Protein AF-A0A4S8NR71-F1 (afdb_monomer_lite)

Sequence (74 aa):
MSNAITVLDNGHPISFTFDATNAHHGGGSPGGVTHALKAMRAAFRLLSDTPLERREVTIVTAFPDPEDATRWKW

Foldseek 3Di:
DDQWAWADAVNHIDIDHLVVVCVVVVVPCSVVSVVVRVVCVVVVVVVDPDHYHQQVDWDADPDDDPVDRGTDRD

Organism: NCBI:txid1210932

Structure (mmCIF, N/CA/C/O backbone):
data_AF-A0A4S8NR71-F1
#
_entry.id   AF-A0A4S8NR71-F1
#
loop_
_atom_site.group_PDB
_atom_site.id
_atom_site.type_symbol
_atom_site.label_atom_id
_atom_site.label_alt_id
_atom_site.label_comp_id
_atom_site.label_asym_id
_atom_site.label_entity_id
_atom_site.label_seq_id
_atom_site.pdbx_PDB_ins_code
_atom_site.Cartn_x
_atom_site.Cartn_y
_atom_site.Cartn_z
_atom_site.occupancy
_atom_site.B_iso_or_equiv
_atom_site.auth_seq_id
_atom_site.auth_comp_id
_atom_site.auth_asym_id
_atom_site.auth_atom_id
_atom_site.pdbx_PDB_model_num
ATOM 1 N N . MET A 1 1 ? -10.997 14.323 -0.953 1.00 47.97 1 MET A N 1
ATOM 2 C CA . MET A 1 1 ? -10.575 12.902 -1.003 1.00 47.97 1 MET A CA 1
ATOM 3 C C . MET A 1 1 ? -9.055 12.872 -0.930 1.00 47.97 1 MET A C 1
ATOM 5 O O . MET A 1 1 ? -8.439 13.514 -1.766 1.00 47.97 1 MET A O 1
ATOM 9 N N . SER A 1 2 ? -8.445 12.225 0.067 1.00 60.09 2 SER A N 1
ATOM 10 C CA . SER A 1 2 ? -6.975 12.180 0.186 1.00 60.09 2 SER A CA 1
ATOM 11 C C . SER A 1 2 ? -6.350 11.465 -1.021 1.00 60.09 2 SER A C 1
ATOM 13 O O . SER A 1 2 ? -6.944 10.536 -1.558 1.00 60.09 2 SER A O 1
ATOM 15 N N . ASN A 1 3 ? -5.159 11.857 -1.467 1.00 79.56 3 ASN A N 1
ATOM 16 C CA . ASN A 1 3 ? -4.415 11.147 -2.524 1.00 79.56 3 ASN A CA 1
ATOM 17 C C . ASN A 1 3 ? -3.440 10.103 -1.954 1.00 79.56 3 ASN A C 1
ATOM 19 O O . ASN A 1 3 ? -2.556 9.630 -2.663 1.00 79.56 3 ASN A O 1
ATOM 23 N N . ALA A 1 4 ? -3.629 9.740 -0.683 1.00 90.12 4 ALA A N 1
ATOM 24 C CA . ALA A 1 4 ? -2.739 8.877 0.072 1.00 90.12 4 ALA A CA 1
ATOM 25 C C . ALA A 1 4 ? -3.470 7.670 0.672 1.00 90.12 4 ALA A C 1
ATOM 27 O O . ALA A 1 4 ? -4.678 7.728 0.931 1.00 90.12 4 ALA A O 1
ATOM 28 N N . ILE A 1 5 ? -2.713 6.601 0.906 1.00 93.44 5 ILE A N 1
ATOM 29 C CA . ILE A 1 5 ? -3.085 5.469 1.758 1.00 93.44 5 ILE A CA 1
ATOM 30 C C . ILE A 1 5 ? -2.264 5.579 3.028 1.00 93.44 5 ILE A C 1
ATOM 32 O O . ILE A 1 5 ? -1.042 5.655 2.934 1.00 93.44 5 ILE A O 1
ATOM 36 N N . THR A 1 6 ? -2.914 5.567 4.185 1.00 95.25 6 THR A N 1
ATOM 37 C CA . THR A 1 6 ? -2.224 5.512 5.474 1.00 95.25 6 THR A CA 1
ATOM 38 C C . THR A 1 6 ? -2.386 4.119 6.062 1.00 95.25 6 THR A C 1
ATOM 40 O O . THR A 1 6 ? -3.499 3.600 6.138 1.00 95.25 6 THR A O 1
ATOM 43 N N . VAL A 1 7 ? -1.266 3.531 6.457 1.00 96.12 7 VAL A N 1
ATOM 44 C CA . VAL A 1 7 ? -1.164 2.252 7.169 1.00 96.12 7 VAL A CA 1
ATOM 45 C C . VAL A 1 7 ? -0.246 2.441 8.369 1.00 96.12 7 VAL A C 1
ATOM 47 O O . VAL A 1 7 ? 0.388 3.488 8.507 1.00 96.12 7 VAL A O 1
ATOM 50 N N . LEU A 1 8 ? -0.172 1.441 9.229 1.00 98.00 8 LEU A N 1
ATOM 51 C CA . LEU A 1 8 ? 0.761 1.388 10.340 1.00 98.00 8 LEU A CA 1
ATOM 52 C C . LEU A 1 8 ? 1.957 0.500 9.973 1.00 98.00 8 LEU A C 1
ATOM 54 O O . LEU A 1 8 ? 1.823 -0.480 9.238 1.00 98.00 8 LEU A O 1
ATOM 58 N N . ASP A 1 9 ? 3.132 0.871 10.465 1.00 96.62 9 ASP A N 1
ATOM 59 C CA . ASP A 1 9 ? 4.310 0.012 10.539 1.00 96.62 9 ASP A CA 1
ATOM 60 C C . ASP A 1 9 ? 4.751 -0.046 12.000 1.00 96.62 9 ASP A C 1
ATOM 62 O O . ASP A 1 9 ? 5.312 0.924 12.516 1.00 96.62 9 ASP A O 1
ATOM 66 N N . ASN A 1 10 ? 4.450 -1.155 12.681 1.00 96.25 10 ASN A N 1
ATOM 67 C CA . ASN A 1 10 ? 4.697 -1.318 14.117 1.00 96.25 10 ASN A CA 1
ATOM 68 C C . ASN A 1 10 ? 4.064 -0.177 14.940 1.00 96.25 10 ASN A C 1
ATOM 70 O O . ASN A 1 10 ? 4.725 0.458 15.765 1.00 96.25 10 ASN A O 1
ATOM 74 N N . GLY A 1 11 ? 2.794 0.133 14.676 1.00 97.31 11 GLY A N 1
ATOM 75 C CA . GLY A 1 11 ? 2.054 1.210 15.330 1.00 97.31 11 GLY A CA 1
ATOM 76 C C . GLY A 1 11 ? 2.392 2.622 14.844 1.00 97.31 11 GLY A C 1
ATOM 77 O O . GLY A 1 11 ? 1.728 3.575 15.255 1.00 97.31 11 GLY A O 1
ATOM 78 N N . HIS A 1 12 ? 3.389 2.799 13.968 1.00 97.81 12 HIS A N 1
ATOM 79 C CA . HIS A 1 12 ? 3.741 4.113 13.433 1.00 97.81 12 HIS A CA 1
ATOM 80 C C . HIS A 1 12 ? 3.012 4.393 12.110 1.00 97.81 12 HIS A C 1
ATOM 82 O O . HIS A 1 12 ? 3.172 3.625 11.160 1.00 97.81 12 HIS A O 1
ATOM 88 N N . PRO A 1 13 ? 2.231 5.482 11.994 1.00 97.06 13 PRO A N 1
ATOM 89 C CA . PRO A 1 13 ? 1.516 5.782 10.764 1.00 97.06 13 PRO A CA 1
ATOM 90 C C . PRO A 1 13 ? 2.480 6.198 9.649 1.00 97.06 13 PRO A C 1
ATOM 92 O O . PRO A 1 13 ? 3.230 7.162 9.779 1.00 97.06 13 PRO A O 1
ATOM 95 N N . ILE A 1 14 ? 2.394 5.514 8.512 1.00 96.00 14 ILE A N 1
ATOM 96 C CA . ILE A 1 14 ? 3.106 5.852 7.280 1.00 96.00 14 ILE A CA 1
ATOM 97 C C . ILE A 1 14 ? 2.104 6.064 6.148 1.00 96.00 14 ILE A C 1
ATOM 99 O O . ILE A 1 14 ? 1.035 5.452 6.121 1.00 96.00 14 ILE A O 1
ATOM 103 N N . SER A 1 15 ? 2.427 6.959 5.213 1.00 95.25 15 SER A N 1
ATOM 104 C CA . SER A 1 15 ? 1.526 7.323 4.116 1.00 95.25 15 SER A CA 1
ATOM 105 C C . SER A 1 15 ? 2.170 7.138 2.749 1.00 95.25 15 SER A C 1
ATOM 107 O O . SER A 1 15 ? 3.280 7.602 2.507 1.00 95.25 15 SER A O 1
ATOM 109 N N . PHE A 1 16 ? 1.427 6.516 1.838 1.00 94.25 16 PHE A N 1
ATOM 110 C CA . PHE A 1 16 ? 1.826 6.264 0.456 1.00 94.25 16 PHE A CA 1
ATOM 111 C C . PHE A 1 16 ? 1.025 7.153 -0.489 1.00 94.25 16 PHE A C 1
ATOM 113 O O . PHE A 1 16 ? -0.205 7.084 -0.506 1.00 94.25 16 PHE A O 1
ATOM 120 N N . THR A 1 17 ? 1.712 7.977 -1.279 1.00 94.81 17 THR A N 1
ATOM 121 C CA . THR A 1 17 ? 1.123 8.803 -2.343 1.00 94.81 17 THR A CA 1
ATOM 122 C C . THR A 1 17 ? 1.531 8.271 -3.709 1.00 94.81 17 THR A C 1
ATOM 124 O O . THR A 1 17 ? 2.555 7.604 -3.836 1.00 94.81 17 THR A O 1
ATOM 127 N N . PHE A 1 18 ? 0.759 8.607 -4.747 1.00 94.44 18 PHE A N 1
ATOM 128 C CA . PHE A 1 18 ? 1.136 8.265 -6.120 1.00 94.44 18 PHE A CA 1
ATOM 129 C C . PHE A 1 18 ? 2.545 8.757 -6.463 1.00 94.44 18 PHE A C 1
ATOM 131 O O . PHE A 1 18 ? 3.352 7.958 -6.919 1.00 94.44 18 PHE A O 1
ATOM 138 N N . ASP A 1 19 ? 2.862 10.023 -6.185 1.00 94.44 19 ASP A N 1
ATOM 139 C CA . ASP A 1 19 ? 4.156 10.603 -6.555 1.00 94.44 19 ASP A CA 1
ATOM 140 C C . ASP A 1 19 ? 5.324 9.889 -5.865 1.00 94.44 19 ASP A C 1
ATOM 142 O O . ASP A 1 19 ? 6.291 9.512 -6.526 1.00 94.44 19 ASP A O 1
ATOM 146 N N . ALA A 1 20 ? 5.213 9.632 -4.555 1.00 94.44 20 ALA A N 1
ATOM 147 C CA . ALA A 1 20 ? 6.258 8.946 -3.798 1.00 94.44 20 ALA A CA 1
ATOM 148 C C . ALA A 1 20 ? 6.427 7.489 -4.252 1.00 94.44 20 ALA A C 1
ATOM 150 O O . ALA A 1 20 ? 7.548 7.031 -4.474 1.00 94.44 20 ALA A O 1
ATOM 151 N N . THR A 1 21 ? 5.322 6.761 -4.443 1.00 93.75 21 THR A N 1
ATOM 152 C CA . THR A 1 21 ? 5.368 5.370 -4.907 1.00 93.75 21 THR A CA 1
ATOM 153 C C . THR A 1 21 ? 5.871 5.274 -6.348 1.00 93.75 21 THR A C 1
ATOM 155 O O . THR A 1 21 ? 6.659 4.387 -6.658 1.00 93.75 21 THR A O 1
ATOM 158 N N . ASN A 1 22 ? 5.473 6.192 -7.231 1.00 94.62 22 ASN A N 1
ATOM 159 C CA . ASN A 1 22 ? 5.895 6.196 -8.631 1.00 94.62 22 ASN A CA 1
ATOM 160 C C . ASN A 1 22 ? 7.375 6.569 -8.785 1.00 94.62 22 ASN A C 1
ATOM 162 O O . ASN A 1 22 ? 8.070 5.967 -9.604 1.00 94.62 22 ASN A O 1
ATOM 166 N N . ALA A 1 23 ? 7.868 7.508 -7.969 1.00 94.44 23 ALA A N 1
ATOM 167 C CA . ALA A 1 23 ? 9.291 7.820 -7.887 1.00 94.44 23 ALA A CA 1
ATOM 168 C C . ALA A 1 23 ? 10.102 6.603 -7.414 1.00 94.44 23 ALA A C 1
ATOM 170 O O . ALA A 1 23 ? 11.105 6.265 -8.035 1.00 94.44 23 ALA A O 1
ATOM 171 N N . HIS A 1 24 ? 9.633 5.897 -6.377 1.00 93.31 24 HIS A N 1
ATOM 172 C CA . HIS A 1 24 ? 10.280 4.677 -5.885 1.00 93.31 24 HIS A CA 1
ATOM 173 C C . HIS A 1 24 ? 10.273 3.535 -6.918 1.00 93.31 24 HIS A C 1
ATOM 175 O O . HIS A 1 24 ? 11.280 2.860 -7.094 1.00 93.31 24 HIS A O 1
ATOM 181 N N . HIS A 1 25 ? 9.168 3.356 -7.648 1.00 91.06 25 HIS A N 1
ATOM 182 C CA . HIS A 1 25 ? 9.039 2.366 -8.725 1.00 91.06 25 HIS A CA 1
ATOM 183 C C . HIS A 1 25 ? 9.925 2.686 -9.953 1.00 91.06 25 HIS A C 1
ATOM 185 O O . HIS A 1 25 ? 10.078 1.857 -10.847 1.00 91.06 25 HIS A O 1
ATOM 191 N N . GLY A 1 26 ? 10.488 3.895 -10.055 1.00 92.38 26 GLY A N 1
ATOM 192 C CA . GLY A 1 26 ? 11.331 4.306 -11.185 1.00 92.38 26 GLY A CA 1
ATOM 193 C C . GLY A 1 26 ? 10.563 4.832 -12.404 1.00 92.38 26 GLY A C 1
ATOM 194 O O . GLY A 1 26 ? 11.144 4.996 -13.472 1.00 92.38 26 GLY A O 1
ATOM 195 N N . GLY A 1 27 ? 9.257 5.099 -12.279 1.00 90.38 27 GLY A N 1
ATOM 196 C CA . GLY A 1 27 ? 8.469 5.862 -13.260 1.00 90.38 27 GLY A CA 1
ATOM 197 C C . GLY A 1 27 ? 8.183 5.212 -14.624 1.00 90.38 27 GLY A C 1
ATOM 198 O O . GLY A 1 27 ? 7.371 5.748 -15.371 1.00 90.38 27 GLY A O 1
ATOM 199 N N . GLY A 1 28 ? 8.773 4.060 -14.961 1.00 90.50 28 GLY A N 1
ATOM 200 C CA . GLY A 1 28 ? 8.579 3.396 -16.263 1.00 90.50 28 GLY A CA 1
ATOM 201 C C . GLY A 1 28 ? 7.184 2.796 -16.497 1.00 90.50 28 GLY A C 1
ATOM 202 O O . GLY A 1 28 ? 6.869 2.3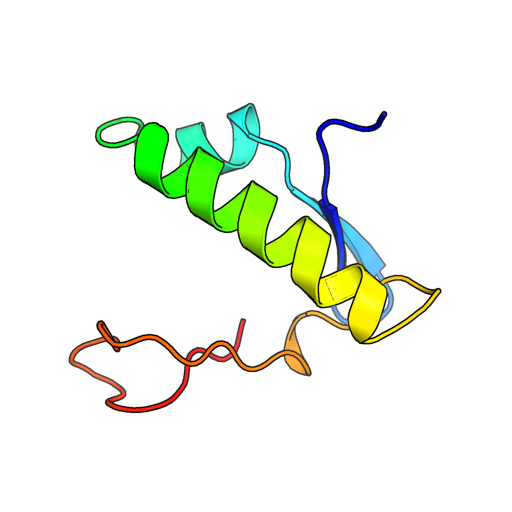73 -17.607 1.00 90.50 28 GLY A O 1
ATOM 203 N N . SER A 1 29 ? 6.331 2.721 -15.469 1.00 90.44 29 SER A N 1
ATOM 204 C CA . SER A 1 29 ? 4.979 2.138 -15.562 1.00 90.44 29 SER A CA 1
ATOM 205 C C . SER A 1 29 ? 3.993 2.754 -14.549 1.00 90.44 29 SER A C 1
ATOM 207 O O . SER A 1 29 ? 3.478 2.063 -13.667 1.00 90.44 29 SER A O 1
ATOM 209 N N . PRO A 1 30 ? 3.659 4.052 -14.671 1.00 93.19 30 PRO A N 1
ATOM 210 C CA . PRO A 1 30 ? 2.827 4.773 -13.696 1.00 93.19 30 PRO A CA 1
ATOM 211 C C . PRO A 1 30 ? 1.377 4.264 -13.617 1.00 93.19 30 PRO A C 1
ATOM 213 O O . PRO A 1 30 ? 0.705 4.418 -12.592 1.00 93.19 30 PRO A O 1
ATOM 216 N N . GLY A 1 31 ? 0.882 3.627 -14.684 1.00 93.75 31 GLY A N 1
ATOM 217 C CA . GLY A 1 31 ? -0.442 3.004 -14.702 1.00 93.75 31 GLY A CA 1
ATOM 218 C C . GLY A 1 31 ? -0.568 1.869 -13.682 1.00 93.75 31 GLY A C 1
ATOM 219 O O . GLY A 1 31 ? -1.571 1.801 -12.975 1.00 93.75 31 GLY A O 1
ATOM 220 N N . GLY A 1 32 ? 0.474 1.040 -13.539 1.00 91.69 32 GLY A N 1
ATOM 221 C CA . GLY A 1 32 ? 0.514 -0.046 -12.555 1.00 91.69 32 GLY A CA 1
ATOM 222 C C . GLY A 1 32 ? 0.483 0.479 -11.120 1.00 91.69 32 GLY A C 1
ATOM 223 O O . GLY A 1 32 ? -0.334 0.035 -10.315 1.00 91.69 32 GLY A O 1
ATOM 224 N N . VAL A 1 33 ? 1.285 1.510 -10.831 1.00 93.12 33 VAL A N 1
ATOM 225 C CA . VAL A 1 33 ? 1.302 2.189 -9.522 1.00 93.12 33 VAL A CA 1
ATOM 226 C C . VAL A 1 33 ? -0.071 2.772 -9.182 1.00 93.12 33 VAL A C 1
ATOM 228 O O . VAL A 1 33 ? -0.594 2.563 -8.086 1.00 93.12 33 VAL A O 1
ATOM 231 N N . THR A 1 34 ? -0.695 3.467 -10.137 1.00 93.94 34 THR A N 1
ATOM 232 C CA . THR A 1 34 ? -2.042 4.027 -9.957 1.00 93.94 34 THR A CA 1
ATOM 233 C C . THR A 1 34 ? -3.065 2.928 -9.675 1.00 93.94 34 THR A C 1
ATOM 235 O O . THR A 1 34 ? -3.892 3.073 -8.771 1.00 93.94 34 THR A O 1
ATOM 238 N N . HIS A 1 35 ? -3.007 1.826 -10.427 1.00 93.50 35 HIS A N 1
ATOM 239 C CA . HIS A 1 35 ? -3.925 0.703 -10.271 1.00 93.50 35 HIS A CA 1
ATOM 240 C C . HIS A 1 35 ? -3.786 0.052 -8.889 1.00 93.50 35 HIS A C 1
ATOM 242 O O . HIS A 1 35 ? -4.788 -0.109 -8.191 1.00 93.50 35 HIS A O 1
ATOM 248 N N . ALA A 1 36 ? -2.554 -0.227 -8.450 1.00 91.25 36 ALA A N 1
ATOM 249 C CA . ALA A 1 36 ? -2.270 -0.800 -7.137 1.00 91.25 36 ALA A CA 1
ATOM 250 C C . ALA A 1 36 ? -2.800 0.088 -6.001 1.00 91.25 36 ALA A C 1
ATOM 252 O O . ALA A 1 36 ? -3.557 -0.379 -5.151 1.00 91.25 36 ALA A O 1
ATOM 253 N N . LEU A 1 37 ? -2.504 1.394 -6.027 1.00 93.00 37 LEU A N 1
ATOM 254 C CA . LEU A 1 37 ? -2.988 2.323 -5.002 1.00 93.00 37 LEU A CA 1
ATOM 255 C C . LEU A 1 37 ? -4.520 2.397 -4.965 1.00 93.00 37 LEU A C 1
ATOM 257 O O . LEU A 1 37 ? -5.116 2.480 -3.892 1.00 93.00 37 LEU A O 1
ATOM 261 N N . LYS A 1 38 ? -5.197 2.363 -6.117 1.00 93.12 38 LYS A N 1
ATOM 262 C CA . LYS A 1 38 ? -6.667 2.359 -6.152 1.00 93.12 38 LYS A CA 1
ATOM 263 C C . LYS A 1 38 ? -7.247 1.053 -5.610 1.00 93.12 38 LYS A C 1
ATOM 265 O O . LYS A 1 38 ? -8.180 1.119 -4.810 1.00 93.12 38 LYS A O 1
ATOM 270 N N . ALA A 1 39 ? -6.679 -0.091 -5.986 1.00 92.75 39 ALA A N 1
ATOM 271 C CA . ALA A 1 39 ? -7.098 -1.399 -5.492 1.00 92.75 39 ALA A CA 1
ATOM 272 C C . ALA A 1 39 ? -6.934 -1.505 -3.968 1.00 92.75 39 ALA A C 1
ATOM 274 O O . ALA A 1 39 ? -7.893 -1.832 -3.270 1.00 92.75 39 ALA A O 1
ATOM 275 N N . MET A 1 40 ? -5.771 -1.122 -3.432 1.00 92.88 40 MET A N 1
ATOM 276 C CA . MET A 1 40 ? -5.503 -1.138 -1.989 1.00 92.88 40 MET A CA 1
ATOM 277 C C . MET A 1 40 ? -6.461 -0.222 -1.221 1.00 92.88 40 MET A C 1
ATOM 279 O O . MET A 1 40 ? -7.003 -0.617 -0.196 1.00 92.88 40 MET A O 1
ATOM 283 N N . ARG A 1 41 ? -6.764 0.977 -1.737 1.00 91.62 41 ARG A N 1
ATOM 284 C CA . ARG A 1 41 ? -7.732 1.892 -1.099 1.00 91.62 41 ARG A CA 1
ATOM 285 C C . ARG A 1 41 ? -9.143 1.335 -1.035 1.00 91.62 41 ARG A C 1
ATOM 287 O O . ARG A 1 41 ? -9.852 1.616 -0.072 1.00 91.62 41 ARG A O 1
ATOM 294 N N . ALA A 1 42 ? -9.569 0.625 -2.074 1.00 92.38 42 ALA A N 1
ATOM 295 C CA . ALA A 1 42 ? -10.869 -0.025 -2.076 1.00 92.38 42 ALA A CA 1
ATOM 296 C C . ALA A 1 42 ? -10.884 -1.193 -1.081 1.00 92.38 42 ALA A C 1
ATOM 298 O O . ALA A 1 42 ? -11.785 -1.263 -0.253 1.00 92.38 42 ALA A O 1
ATOM 299 N N . ALA A 1 43 ? -9.858 -2.047 -1.111 1.00 93.94 43 ALA A N 1
ATOM 300 C CA . ALA A 1 43 ? -9.772 -3.238 -0.273 1.00 93.94 43 ALA A CA 1
ATOM 301 C C . ALA A 1 43 ? -9.597 -2.919 1.219 1.00 93.94 43 ALA A C 1
ATOM 303 O O . ALA A 1 43 ? -10.294 -3.489 2.047 1.00 93.94 43 ALA A O 1
ATOM 304 N N . PHE A 1 44 ? -8.715 -1.985 1.586 1.00 93.12 44 PHE A N 1
ATOM 305 C CA . PHE A 1 44 ? -8.388 -1.717 2.993 1.00 93.12 44 PHE A CA 1
ATOM 306 C C . PHE A 1 44 ? -9.594 -1.224 3.791 1.00 93.12 44 PHE A C 1
ATOM 308 O O . PHE A 1 44 ? -9.770 -1.613 4.939 1.00 93.12 44 PHE A O 1
ATOM 315 N N . ARG A 1 45 ? -10.479 -0.456 3.146 1.00 91.44 45 ARG A N 1
ATOM 316 C CA . ARG A 1 45 ? -11.744 0.004 3.738 1.00 91.44 45 ARG A CA 1
ATOM 317 C C . ARG A 1 45 ? -12.745 -1.121 4.005 1.00 91.44 45 ARG A C 1
ATOM 319 O O . ARG A 1 45 ? -13.703 -0.897 4.727 1.00 91.44 45 ARG A O 1
ATOM 326 N N . LEU A 1 46 ? -12.568 -2.287 3.385 1.00 95.50 46 LEU A N 1
ATOM 327 C CA . LEU A 1 46 ? -13.380 -3.477 3.650 1.00 95.50 46 LEU A CA 1
ATOM 328 C C . LEU A 1 46 ? -12.800 -4.323 4.790 1.00 95.50 46 LEU A C 1
ATOM 330 O O . LEU A 1 46 ? -13.498 -5.185 5.311 1.00 95.50 46 LEU A O 1
ATOM 334 N N . LEU A 1 47 ? -11.530 -4.106 5.150 1.00 94.56 47 LEU A N 1
ATOM 335 C CA . LEU A 1 47 ? -10.823 -4.877 6.172 1.00 94.56 47 LEU A CA 1
ATOM 336 C C . LEU A 1 47 ? -10.863 -4.203 7.547 1.00 94.56 47 LEU A C 1
ATOM 338 O O . LEU A 1 47 ? -10.874 -4.903 8.555 1.00 94.56 47 LEU A O 1
ATOM 342 N N . SER A 1 48 ? -10.860 -2.868 7.603 1.00 94.56 48 SER A N 1
ATOM 343 C CA . SER A 1 48 ? -10.914 -2.118 8.861 1.00 94.56 48 SER A CA 1
ATOM 344 C C . SER A 1 48 ? -11.396 -0.679 8.663 1.00 94.56 48 SER A C 1
ATOM 346 O O . SER A 1 48 ? -11.185 -0.074 7.607 1.00 94.56 48 SER A O 1
ATOM 348 N N . ASP A 1 49 ? -11.983 -0.116 9.720 1.00 93.81 49 ASP A N 1
ATOM 349 C CA . ASP A 1 49 ? -12.290 1.314 9.845 1.00 93.81 49 ASP A CA 1
ATOM 350 C C . ASP A 1 49 ? -11.081 2.141 10.325 1.00 93.81 49 ASP A C 1
ATOM 352 O O . ASP A 1 49 ? -11.074 3.370 10.215 1.00 93.81 49 ASP A O 1
ATOM 356 N N . THR A 1 50 ? -10.036 1.485 10.840 1.00 94.19 50 THR A N 1
ATOM 357 C CA . THR A 1 50 ? -8.764 2.104 11.242 1.00 94.19 50 THR A CA 1
ATOM 358 C C . THR A 1 50 ? -7.642 1.750 10.260 1.00 94.19 50 THR A C 1
ATOM 360 O O . THR A 1 50 ? -7.747 0.758 9.535 1.00 94.19 50 THR A O 1
ATOM 363 N N . PRO A 1 51 ? -6.530 2.513 10.228 1.00 95.25 51 PRO A N 1
ATOM 364 C CA . PRO A 1 51 ? -5.353 2.126 9.452 1.00 95.25 51 PRO A CA 1
ATOM 365 C C . PRO A 1 51 ? -4.888 0.701 9.794 1.00 95.25 51 PRO A C 1
ATOM 367 O O . PRO A 1 51 ? -4.832 0.333 10.966 1.00 95.25 51 PRO A O 1
ATOM 370 N N . LEU A 1 52 ? -4.578 -0.092 8.765 1.00 97.00 52 LEU A N 1
ATOM 371 C CA . LEU A 1 52 ? -4.112 -1.478 8.901 1.00 97.00 52 LEU A CA 1
ATOM 372 C C . LEU A 1 52 ? -2.626 -1.523 9.264 1.00 97.00 52 LEU A C 1
ATOM 374 O O . LEU A 1 52 ? -1.862 -0.710 8.747 1.00 97.00 52 LEU A O 1
ATOM 378 N N . GLU A 1 53 ? -2.196 -2.507 10.054 1.00 96.94 53 GLU A N 1
ATOM 379 C CA . GLU A 1 53 ? -0.775 -2.861 10.174 1.00 96.94 53 GLU A CA 1
ATOM 380 C C . GLU A 1 53 ? -0.291 -3.505 8.875 1.00 96.94 53 GLU A C 1
ATOM 382 O O . GLU A 1 53 ? -0.756 -4.574 8.479 1.00 96.94 53 GLU A O 1
ATOM 387 N N . ARG A 1 54 ? 0.659 -2.859 8.189 1.00 94.12 54 ARG A N 1
ATOM 388 C CA . ARG A 1 54 ? 1.084 -3.270 6.843 1.00 94.12 54 ARG A CA 1
ATOM 389 C C . ARG A 1 54 ? 1.598 -4.713 6.805 1.00 94.12 54 ARG A C 1
ATOM 391 O O . ARG A 1 54 ? 1.231 -5.457 5.904 1.00 94.12 54 ARG A O 1
ATOM 398 N N . ARG A 1 55 ? 2.324 -5.126 7.854 1.00 93.44 55 ARG A N 1
ATOM 399 C CA . ARG A 1 55 ? 2.946 -6.457 7.983 1.00 93.44 55 ARG A CA 1
ATOM 400 C C . ARG A 1 55 ? 1.947 -7.582 8.262 1.00 93.44 55 ARG A C 1
ATOM 402 O O . ARG A 1 55 ? 2.318 -8.754 8.195 1.00 93.44 55 ARG A O 1
ATOM 409 N N . GLU A 1 56 ? 0.705 -7.237 8.588 1.00 94.31 56 GLU A N 1
ATOM 410 C CA .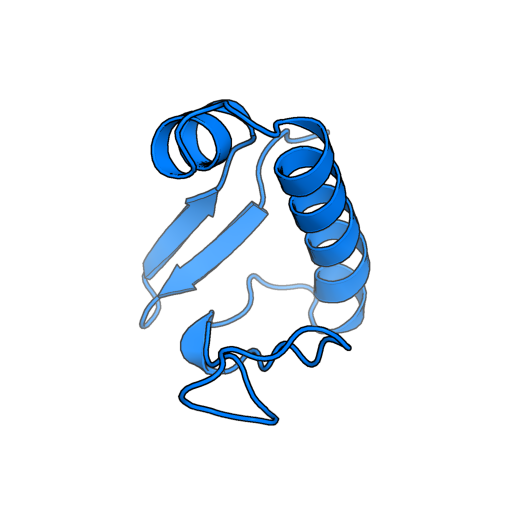 GLU A 1 56 ? -0.402 -8.182 8.767 1.00 94.31 56 GLU A CA 1
ATOM 411 C C . GLU A 1 56 ? -1.231 -8.336 7.482 1.00 94.31 56 GLU A C 1
ATOM 413 O O . GLU A 1 56 ? -2.023 -9.271 7.352 1.00 94.31 56 GLU A O 1
ATOM 418 N N . VAL A 1 57 ? -1.021 -7.459 6.492 1.00 91.19 57 VAL A N 1
ATOM 419 C CA . VAL A 1 57 ? -1.677 -7.531 5.188 1.00 91.19 57 VAL A CA 1
ATOM 420 C C . VAL A 1 57 ? -0.909 -8.488 4.279 1.00 91.19 57 VAL A C 1
ATOM 422 O O . VAL A 1 57 ? 0.272 -8.310 3.991 1.00 91.19 57 VAL A O 1
ATOM 425 N N . THR A 1 58 ? -1.610 -9.503 3.777 1.00 89.00 58 THR A N 1
ATOM 426 C CA . THR A 1 58 ? -1.093 -10.390 2.728 1.00 89.00 58 THR A CA 1
ATOM 427 C C . THR A 1 58 ? -1.704 -10.002 1.389 1.00 89.00 58 THR A C 1
ATOM 429 O O . THR A 1 58 ? -2.928 -9.932 1.266 1.00 89.00 58 THR A O 1
ATOM 432 N N . ILE A 1 59 ? -0.866 -9.789 0.373 1.00 85.31 59 ILE A N 1
ATOM 433 C CA . ILE A 1 59 ? -1.320 -9.547 -1.002 1.00 85.31 59 ILE A CA 1
ATOM 434 C C . ILE A 1 59 ? -1.103 -10.824 -1.814 1.00 85.31 59 ILE A C 1
ATOM 436 O O . ILE A 1 59 ? 0.013 -11.335 -1.923 1.00 85.31 59 ILE A O 1
ATOM 440 N N . VAL A 1 60 ? -2.188 -11.332 -2.395 1.00 85.00 60 VAL A N 1
ATOM 441 C CA . VAL A 1 60 ? -2.174 -12.472 -3.315 1.00 85.00 60 VAL A CA 1
ATOM 442 C C . VAL A 1 60 ? -2.413 -11.937 -4.721 1.00 85.00 60 VAL A C 1
ATOM 444 O O . VAL A 1 60 ? -3.383 -11.223 -4.964 1.00 85.00 60 VAL A O 1
ATOM 447 N N . THR A 1 61 ? -1.515 -12.258 -5.646 1.00 78.56 61 THR A N 1
ATOM 448 C CA . THR A 1 61 ? -1.568 -11.811 -7.042 1.00 78.56 61 THR A CA 1
ATOM 449 C C . THR A 1 61 ? -1.233 -12.973 -7.969 1.00 78.56 61 THR A C 1
ATOM 451 O O . THR A 1 61 ? -0.519 -13.894 -7.580 1.00 78.56 61 THR A O 1
ATOM 454 N N . ALA A 1 62 ? -1.734 -12.922 -9.204 1.00 80.50 62 ALA A N 1
AT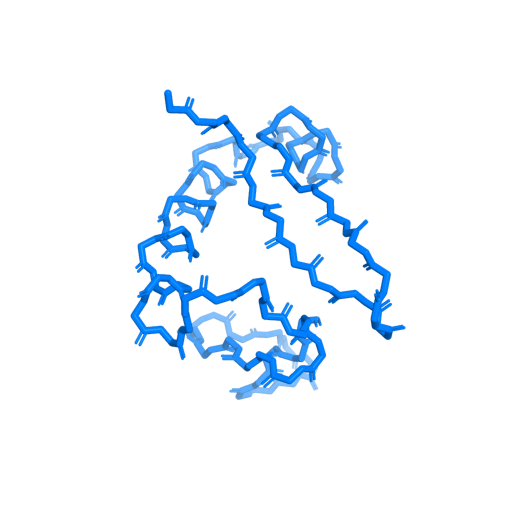OM 455 C CA . ALA A 1 62 ? -1.401 -13.888 -10.252 1.00 80.50 62 ALA A CA 1
ATOM 456 C C . ALA A 1 62 ? 0.062 -13.783 -10.732 1.00 80.50 62 ALA A C 1
ATOM 458 O O . ALA A 1 62 ? 0.523 -14.646 -11.473 1.00 80.50 62 ALA A O 1
ATOM 459 N N . PHE A 1 63 ? 0.783 -12.741 -10.305 1.00 74.25 63 PHE A N 1
ATOM 460 C CA . PHE A 1 63 ? 2.198 -12.508 -10.594 1.00 74.25 63 PHE A CA 1
ATOM 461 C C . PHE A 1 63 ? 3.001 -12.503 -9.281 1.00 74.25 63 PHE A C 1
ATOM 463 O O . PHE A 1 63 ? 3.345 -11.427 -8.782 1.00 74.25 63 PHE A O 1
ATOM 470 N N . PRO A 1 64 ? 3.210 -13.667 -8.641 1.00 66.00 64 PRO A N 1
ATOM 471 C CA . PRO A 1 64 ? 4.049 -13.749 -7.452 1.00 66.00 64 PRO A CA 1
ATOM 472 C C . PRO A 1 64 ? 5.513 -13.449 -7.799 1.00 66.00 64 PRO A C 1
ATOM 474 O O . PRO A 1 64 ? 5.925 -13.585 -8.954 1.00 66.00 64 PRO A O 1
ATOM 477 N N . ASP A 1 65 ? 6.290 -13.040 -6.797 1.00 58.19 65 ASP A N 1
ATOM 478 C CA . ASP A 1 65 ? 7.743 -12.951 -6.935 1.00 58.19 65 ASP A CA 1
ATOM 479 C C . ASP A 1 65 ? 8.297 -14.347 -7.295 1.00 58.19 65 ASP A C 1
ATOM 481 O O . ASP A 1 65 ? 7.857 -15.336 -6.695 1.00 58.19 65 ASP A O 1
ATOM 485 N N . PRO A 1 66 ? 9.215 -14.475 -8.271 1.00 63.28 66 PRO A N 1
ATOM 486 C CA . PRO A 1 66 ? 9.840 -15.756 -8.594 1.00 63.28 66 PRO A CA 1
ATOM 487 C C . PRO A 1 66 ? 10.509 -16.449 -7.393 1.00 63.28 66 PRO A C 1
ATOM 489 O O . PRO A 1 66 ? 10.641 -17.672 -7.427 1.00 63.28 66 PRO A O 1
ATOM 492 N N . GLU A 1 67 ? 10.893 -15.718 -6.341 1.00 63.34 67 GLU A N 1
ATOM 493 C CA . GLU A 1 67 ? 11.471 -16.295 -5.119 1.00 63.34 67 GLU A CA 1
ATOM 494 C C . GLU A 1 67 ? 10.425 -16.731 -4.066 1.00 63.34 67 GLU A C 1
ATOM 496 O O . GLU A 1 67 ? 10.755 -17.538 -3.196 1.00 63.34 67 GLU A O 1
ATOM 501 N N . ASP A 1 68 ? 9.157 -16.293 -4.154 1.00 54.44 68 ASP A N 1
ATOM 502 C CA . ASP A 1 68 ? 8.080 -16.713 -3.237 1.00 54.44 68 ASP A CA 1
ATOM 503 C C . ASP A 1 68 ? 6.706 -16.790 -3.943 1.00 54.44 68 ASP A C 1
ATOM 505 O O . ASP A 1 68 ? 5.964 -15.816 -4.099 1.00 54.44 68 ASP A O 1
ATO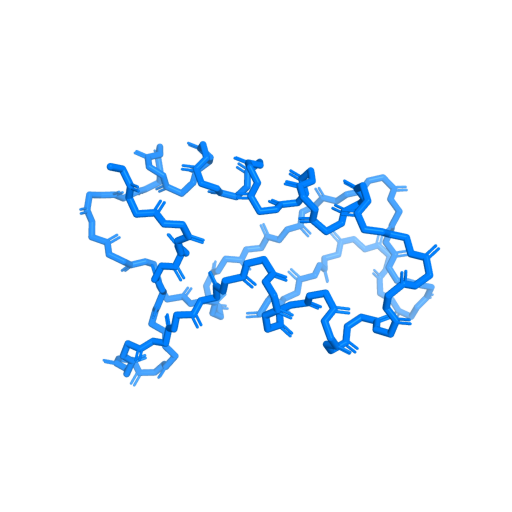M 509 N N . ALA A 1 69 ? 6.351 -18.005 -4.374 1.00 51.97 69 ALA A N 1
ATOM 510 C CA . ALA A 1 69 ? 5.297 -18.285 -5.351 1.00 51.97 69 ALA A CA 1
ATOM 511 C C . ALA A 1 69 ? 3.845 -18.038 -4.889 1.00 51.97 69 ALA A C 1
ATOM 513 O O . ALA A 1 69 ? 2.920 -18.320 -5.653 1.00 51.97 69 ALA A O 1
ATOM 514 N N . THR A 1 70 ? 3.584 -17.555 -3.667 1.00 48.81 70 THR A N 1
ATOM 515 C CA . THR A 1 70 ? 2.185 -17.392 -3.208 1.00 48.81 70 THR A CA 1
ATOM 516 C C . THR A 1 70 ? 1.869 -16.163 -2.363 1.00 48.81 70 THR A C 1
ATOM 518 O O . THR A 1 70 ? 0.679 -15.888 -2.171 1.00 48.81 70 THR A O 1
ATOM 521 N N . ARG A 1 71 ? 2.849 -15.427 -1.820 1.00 52.97 71 ARG A N 1
ATOM 522 C CA . ARG A 1 71 ? 2.554 -14.431 -0.776 1.00 52.97 71 ARG A CA 1
ATOM 523 C C . ARG A 1 71 ? 3.519 -13.249 -0.775 1.00 52.97 71 ARG A C 1
ATOM 525 O O . ARG A 1 71 ? 4.671 -13.385 -0.394 1.00 52.97 71 ARG A O 1
ATOM 532 N N . TRP A 1 72 ? 2.997 -12.057 -1.055 1.00 54.81 72 TRP A N 1
ATOM 533 C CA . TRP A 1 72 ? 3.670 -10.821 -0.664 1.00 54.81 72 TRP A CA 1
ATOM 534 C C . TRP A 1 72 ? 3.321 -10.528 0.796 1.00 54.81 72 TRP A C 1
ATOM 536 O O . TRP A 1 72 ? 2.154 -10.270 1.116 1.00 54.81 72 TRP A O 1
ATOM 546 N N . LYS A 1 73 ? 4.320 -10.570 1.684 1.00 52.31 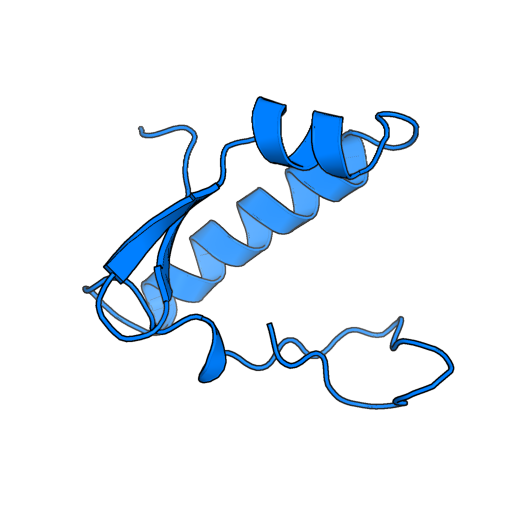73 LYS A N 1
ATOM 547 C CA . LYS A 1 73 ? 4.235 -9.862 2.965 1.00 52.31 73 LYS A CA 1
ATOM 548 C C . LYS A 1 73 ? 4.572 -8.413 2.680 1.00 52.31 73 LYS A C 1
ATOM 550 O O . LYS A 1 73 ? 5.691 -8.133 2.258 1.00 52.31 73 LYS A O 1
ATOM 555 N N . TRP A 1 74 ? 3.581 -7.542 2.834 1.00 57.34 74 TRP A N 1
ATOM 556 C CA . TRP A 1 74 ? 3.764 -6.131 2.550 1.00 57.34 74 TRP A CA 1
ATOM 557 C C . TRP A 1 74 ? 4.534 -5.460 3.679 1.00 57.34 74 TRP A C 1
ATOM 559 O O . TRP A 1 74 ? 4.041 -5.348 4.823 1.00 57.34 74 TRP A O 1
#

Secondary structure (DSSP, 8-state):
--SEEEEEETTEEEEEEHHHHHHHTTSS-HHHHHHHHHHHHHHHHHH-SSPPBGGGPEE--SS-BTTBSS-EE-

pLD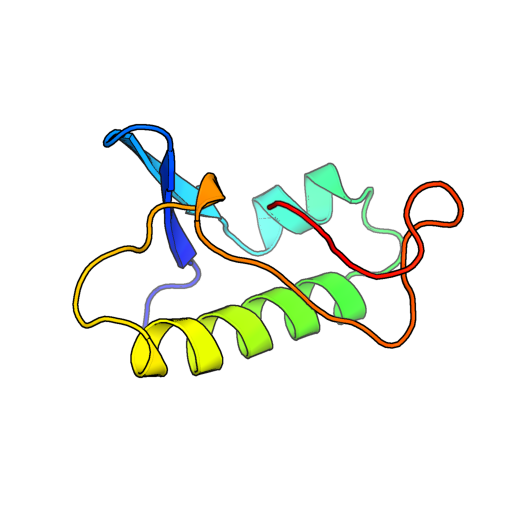DT: mean 86.16, std 14.59, range [47.97, 98.0]

Radius of gyration: 12.79 Å; chains: 1; bounding box: 25×31×32 Å